Protein AF-A0A6L8CBT9-F1 (afdb_monomer)

Mean predicted aligned error: 10.68 Å

Radius of gyration: 19.94 Å; Cα contacts (8 Å, |Δi|>4): 105; chains: 1; bounding box: 57×40×62 Å

Foldseek 3Di:
DDPPPPPPVPVLVVLLVQLVVLLPVVVLCQCADDQGDVVNLVVSLVSLVVVLVSLVPDLDADPVSLVSLQVLLVSLVVSLVVLVVRLVRLVPDDPPPPCSVVSNVSSVSSSVSSNSSNVSSCCNNDPVSVVVSVVVVVVVVVVVVPD

Secondary structure (DSSP, 8-state):
----------HHHHHHHHHHHHT-HHHHGGGSSSS--HHHHHHHHHHHHHHHHHHTT-----HHHHHHHHHHHHHHHHHHHHHHHHHHHHHHS-TT-TTHHHHHHHHHHHHHHHHHHHHHHHHHT-HHHHHHHHHHHHHHHHHHS--

Nearest PDB structures (foldseek):
  1yo7-assembly2_B  TM=3.933E-01  e=1.963E+00  Escherichia coli
  1ow6-assembly3_C-3  TM=4.090E-01  e=2.168E+00  Homo sapiens

Structure (mmCIF, N/CA/C/O backbone):
data_AF-A0A6L8CBT9-F1
#
_entry.id   AF-A0A6L8CBT9-F1
#
loop_
_atom_site.group_PDB
_atom_site.id
_atom_site.type_symbol
_atom_site.label_atom_id
_atom_site.label_alt_id
_atom_site.label_comp_id
_atom_site.label_asym_id
_atom_site.label_entity_id
_atom_site.label_seq_id
_atom_site.pdbx_PDB_ins_code
_atom_site.Cartn_x
_atom_site.Cartn_y
_atom_site.Cartn_z
_atom_site.occupancy
_atom_site.B_iso_or_equiv
_atom_site.auth_seq_id
_atom_site.auth_comp_id
_atom_site.auth_asym_id
_atom_site.auth_atom_id
_atom_site.pdbx_PDB_model_num
ATOM 1 N N . MET A 1 1 ? -3.955 -30.648 38.105 1.00 35.03 1 MET A N 1
ATOM 2 C CA . MET A 1 1 ? -4.670 -29.500 37.514 1.00 35.03 1 MET A CA 1
ATOM 3 C C . MET A 1 1 ? -3.834 -29.014 36.345 1.00 35.03 1 MET A C 1
ATOM 5 O O . MET A 1 1 ? -2.845 -28.332 36.565 1.00 35.03 1 MET A O 1
ATOM 9 N N . ALA A 1 2 ? -4.134 -29.481 35.132 1.00 30.80 2 ALA A N 1
ATOM 10 C CA . ALA A 1 2 ? -3.503 -28.945 33.933 1.00 30.80 2 ALA A CA 1
ATOM 11 C C . ALA A 1 2 ? -4.215 -27.629 33.613 1.00 30.80 2 ALA A C 1
ATOM 13 O O . ALA A 1 2 ? -5.415 -27.634 33.343 1.00 30.80 2 ALA A O 1
ATOM 14 N N . HIS A 1 3 ? -3.497 -26.514 33.733 1.00 36.81 3 HIS A N 1
ATOM 15 C CA . HIS A 1 3 ? -3.943 -25.235 33.201 1.00 36.81 3 HIS A CA 1
ATOM 16 C C . HIS A 1 3 ? -4.039 -25.385 31.684 1.00 36.81 3 HIS A C 1
ATOM 18 O O . HIS A 1 3 ? -3.036 -25.314 30.980 1.00 36.81 3 HIS A O 1
ATOM 24 N N . VAL A 1 4 ? -5.246 -25.640 31.186 1.00 32.12 4 VAL A N 1
ATOM 25 C CA . VAL A 1 4 ? -5.568 -25.407 29.785 1.00 32.12 4 VAL A CA 1
ATOM 26 C C . VAL A 1 4 ? -5.604 -23.892 29.638 1.00 32.12 4 VAL A C 1
ATOM 28 O O . VAL A 1 4 ? -6.579 -23.245 30.013 1.00 32.12 4 VAL A O 1
ATOM 31 N N . GLN A 1 5 ? -4.499 -23.313 29.169 1.00 29.55 5 GLN A N 1
ATOM 32 C CA . GLN A 1 5 ? -4.565 -22.045 28.458 1.00 29.55 5 GLN A CA 1
ATOM 33 C C . GLN A 1 5 ? -5.402 -22.327 27.211 1.00 29.55 5 GLN A C 1
ATOM 35 O O . GLN A 1 5 ? -4.898 -22.840 26.218 1.00 29.55 5 GLN A O 1
ATOM 40 N N . THR A 1 6 ? -6.708 -22.086 27.292 1.00 39.34 6 THR A N 1
ATOM 41 C CA . THR A 1 6 ? -7.546 -21.919 26.108 1.00 39.34 6 THR A CA 1
ATOM 42 C C . THR A 1 6 ? -6.999 -20.702 25.379 1.00 39.34 6 THR A C 1
ATOM 44 O O . THR A 1 6 ? -7.327 -19.569 25.724 1.00 39.34 6 THR A O 1
ATOM 47 N N . HIS A 1 7 ? -6.089 -20.941 24.435 1.00 42.41 7 HIS A N 1
ATOM 48 C CA . HIS A 1 7 ? -5.752 -19.967 23.415 1.00 42.41 7 HIS A CA 1
ATOM 49 C C . HIS A 1 7 ? -7.047 -19.765 22.634 1.00 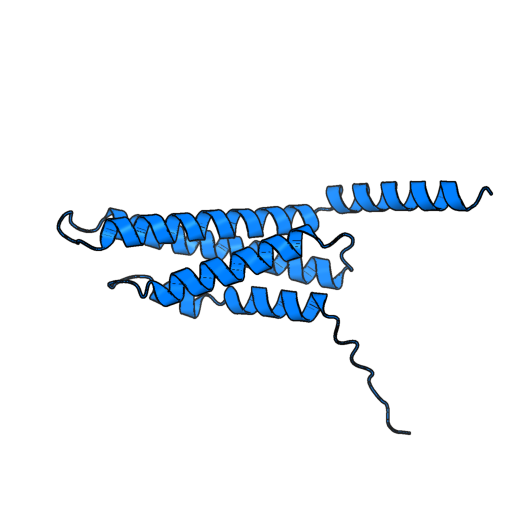42.41 7 HIS A C 1
ATOM 51 O O . HIS A 1 7 ? -7.544 -20.682 21.981 1.00 42.41 7 HIS A O 1
ATOM 57 N N . ILE A 1 8 ? -7.686 -18.619 22.837 1.00 35.88 8 ILE A N 1
ATOM 58 C CA . ILE A 1 8 ? -8.698 -18.158 21.903 1.00 35.88 8 ILE A CA 1
ATOM 59 C C . ILE A 1 8 ? -7.875 -17.767 20.679 1.00 35.88 8 ILE A C 1
ATOM 61 O O . ILE A 1 8 ? -7.252 -16.708 20.682 1.00 35.88 8 ILE A O 1
ATOM 65 N N . ASP A 1 9 ? -7.781 -18.673 19.702 1.00 50.00 9 ASP A N 1
ATOM 66 C CA . ASP A 1 9 ? -7.309 -18.343 18.360 1.00 50.00 9 ASP A CA 1
ATOM 67 C C . ASP A 1 9 ? -8.342 -17.378 17.787 1.00 50.00 9 ASP A C 1
ATOM 69 O O . ASP A 1 9 ? -9.337 -17.792 17.195 1.00 50.00 9 ASP A O 1
ATOM 73 N N . ASP A 1 10 ? -8.170 -16.090 18.070 1.00 57.59 10 ASP A N 1
ATOM 74 C CA . ASP A 1 10 ? -8.972 -15.042 17.470 1.00 57.59 10 ASP A CA 1
ATOM 75 C C . ASP A 1 10 ? -8.667 -15.072 15.959 1.00 57.59 10 ASP A C 1
ATOM 77 O O . ASP A 1 10 ? -7.528 -14.797 15.541 1.00 57.59 10 ASP A O 1
ATOM 81 N N . PRO A 1 11 ? -9.638 -15.488 15.121 1.00 59.12 11 PRO A N 1
ATOM 82 C CA . PRO A 1 11 ? -9.409 -15.586 13.694 1.00 59.12 11 PRO A CA 1
ATOM 83 C C . PRO A 1 11 ? -9.064 -14.211 13.120 1.00 59.12 11 PRO A C 1
ATOM 85 O O . PRO A 1 11 ? -8.244 -14.149 12.210 1.00 59.12 11 PRO A O 1
ATOM 88 N N . GLU A 1 12 ? -9.569 -13.114 13.689 1.00 60.00 12 GLU A N 1
ATOM 89 C CA . GLU A 1 12 ? -9.220 -11.763 13.254 1.00 60.00 12 GLU A CA 1
ATOM 90 C C . GLU A 1 12 ? -7.738 -11.471 13.512 1.00 60.00 12 GLU A C 1
ATOM 92 O O . GLU A 1 12 ? -7.027 -11.024 12.609 1.00 60.00 12 GLU A O 1
ATOM 97 N N . LEU A 1 13 ? -7.231 -11.826 14.698 1.00 55.78 13 LEU A N 1
ATOM 98 C CA . LEU A 1 13 ? -5.821 -11.649 15.063 1.00 55.78 13 LEU A CA 1
ATOM 99 C C . LEU A 1 13 ? -4.886 -12.478 14.165 1.00 55.78 13 LEU A C 1
ATOM 101 O O . LEU A 1 13 ? -3.858 -11.985 13.701 1.00 55.78 13 LEU A O 1
ATOM 105 N N . THR A 1 14 ? -5.269 -13.717 13.848 1.00 61.69 14 THR A N 1
ATOM 106 C CA . THR A 1 14 ? -4.513 -14.600 12.936 1.00 61.69 14 THR A CA 1
ATOM 107 C C . THR A 1 14 ? -4.402 -14.012 11.521 1.00 61.69 14 THR A C 1
ATOM 109 O O . THR A 1 14 ? -3.358 -14.110 10.866 1.00 61.69 14 THR A O 1
ATOM 112 N N . HIS A 1 15 ? -5.458 -13.350 11.045 1.00 63.59 15 HIS A N 1
ATOM 113 C CA . HIS A 1 15 ? -5.469 -12.710 9.728 1.00 63.59 15 HIS A CA 1
ATOM 114 C C . HIS A 1 15 ? -4.653 -11.414 9.732 1.00 63.59 15 HIS A C 1
ATOM 116 O O . HIS A 1 15 ? -3.877 -11.176 8.805 1.00 63.59 15 HIS A O 1
ATOM 122 N N . PHE A 1 16 ? -4.714 -10.633 10.812 1.00 61.84 16 PHE A N 1
ATOM 123 C CA . PHE A 1 16 ? -3.831 -9.486 11.008 1.00 61.84 16 PHE A CA 1
ATOM 124 C C . PHE A 1 16 ? -2.346 -9.864 11.004 1.00 61.84 16 PHE A C 1
ATOM 126 O O . PHE A 1 16 ? -1.532 -9.176 10.383 1.00 61.84 16 PHE A O 1
ATOM 133 N N . HIS A 1 17 ? -1.985 -10.973 11.652 1.00 64.12 17 HIS A N 1
ATOM 134 C CA . HIS A 1 17 ? -0.624 -11.505 11.602 1.00 64.12 17 HIS A CA 1
ATOM 135 C C . HIS A 1 17 ? -0.212 -11.893 10.180 1.00 64.12 17 HIS A C 1
ATOM 137 O O . HIS A 1 17 ? 0.918 -11.622 9.778 1.00 64.12 17 HIS A O 1
ATOM 143 N N . SER A 1 18 ? -1.141 -12.441 9.396 1.00 62.69 18 SER A N 1
ATOM 144 C CA . SER A 1 18 ? -0.894 -12.775 7.993 1.00 62.69 18 SER A CA 1
ATOM 145 C C . SER A 1 18 ? -0.606 -11.520 7.158 1.00 62.69 18 SER A C 1
ATOM 147 O O . SER A 1 18 ? 0.402 -11.494 6.460 1.00 62.69 18 SER A O 1
ATOM 149 N N . ILE A 1 19 ? -1.397 -10.443 7.298 1.00 63.84 19 ILE A N 1
ATOM 150 C CA . ILE A 1 19 ? -1.139 -9.146 6.630 1.00 63.84 19 ILE A CA 1
ATOM 151 C C . ILE A 1 19 ? 0.203 -8.550 7.089 1.00 63.84 19 ILE A C 1
ATOM 153 O O . ILE A 1 19 ? 0.976 -8.057 6.274 1.00 63.84 19 ILE A O 1
ATOM 157 N N . SER A 1 20 ? 0.523 -8.633 8.385 1.00 62.47 20 SER A N 1
ATOM 158 C CA . SER A 1 20 ? 1.793 -8.122 8.923 1.00 62.47 20 SER A CA 1
ATOM 159 C C . SER A 1 20 ? 3.015 -8.856 8.367 1.00 62.47 20 SER A C 1
ATOM 161 O O . SER A 1 20 ? 4.055 -8.215 8.205 1.00 62.47 20 SER A O 1
ATOM 163 N N . ASN A 1 21 ? 2.900 -10.160 8.101 1.00 62.97 21 ASN A N 1
ATOM 164 C CA . ASN A 1 21 ? 3.955 -10.951 7.465 1.00 62.97 21 ASN A CA 1
ATOM 165 C C . ASN A 1 21 ? 4.092 -10.615 5.974 1.00 62.97 21 ASN A C 1
ATOM 167 O O . ASN A 1 21 ? 5.199 -10.612 5.453 1.00 62.97 21 ASN A O 1
ATOM 171 N N . PHE A 1 22 ? 2.993 -10.272 5.292 1.00 61.91 22 PHE A N 1
ATOM 172 C CA . PHE A 1 22 ? 3.066 -9.763 3.918 1.00 61.91 22 PHE A CA 1
ATOM 173 C C . PHE A 1 22 ? 3.790 -8.414 3.824 1.00 61.91 22 PHE A C 1
ATOM 175 O O . PHE A 1 22 ? 4.327 -8.100 2.776 1.00 61.91 22 PHE A O 1
ATOM 182 N N . LEU A 1 23 ? 3.847 -7.622 4.896 1.00 63.16 23 LEU A N 1
ATOM 183 C CA . LEU A 1 23 ? 4.559 -6.338 4.926 1.00 63.16 23 LEU A CA 1
ATOM 184 C C . LEU A 1 23 ? 6.012 -6.455 5.421 1.00 63.16 23 LEU A C 1
ATOM 186 O O . LEU A 1 23 ? 6.584 -5.461 5.866 1.00 63.16 23 LEU A O 1
ATOM 190 N N . GLU A 1 24 ? 6.618 -7.646 5.419 1.00 65.31 24 GLU A N 1
ATOM 191 C CA . GLU A 1 24 ? 8.043 -7.769 5.745 1.00 65.31 24 GLU A CA 1
ATOM 192 C C . GLU A 1 24 ? 8.912 -7.180 4.622 1.00 65.31 24 GLU A C 1
ATOM 194 O O . GLU A 1 24 ? 8.919 -7.642 3.481 1.00 65.31 24 GLU A O 1
ATOM 199 N N . PHE A 1 25 ? 9.630 -6.109 4.970 1.00 60.88 25 PHE A N 1
ATOM 200 C CA . PHE A 1 25 ? 10.364 -5.236 4.050 1.00 60.88 25 PHE A CA 1
ATOM 201 C C . PHE A 1 25 ? 11.493 -5.923 3.277 1.00 60.88 25 PHE A C 1
ATOM 203 O O . PHE A 1 25 ? 11.810 -5.494 2.169 1.00 60.88 2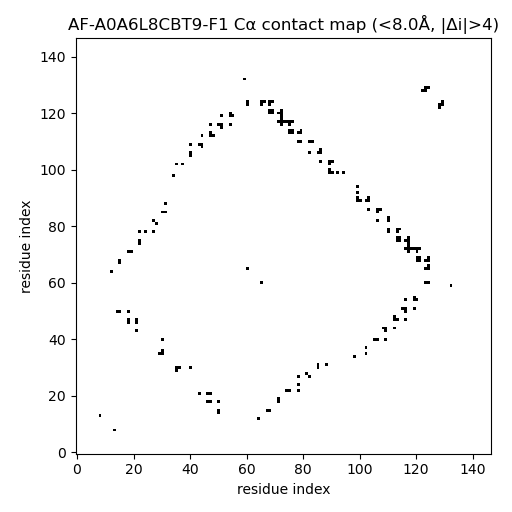5 PHE A O 1
ATOM 210 N N . GLU A 1 26 ? 12.064 -7.004 3.819 1.00 65.50 26 GLU A N 1
ATOM 211 C CA . GLU A 1 26 ? 13.171 -7.735 3.187 1.00 65.50 26 GLU A CA 1
ATOM 212 C C . GLU A 1 26 ? 12.782 -8.317 1.817 1.00 65.50 26 GLU A C 1
ATOM 214 O O . GLU A 1 26 ? 13.620 -8.384 0.921 1.00 65.50 26 GLU A O 1
ATOM 219 N N . GLU A 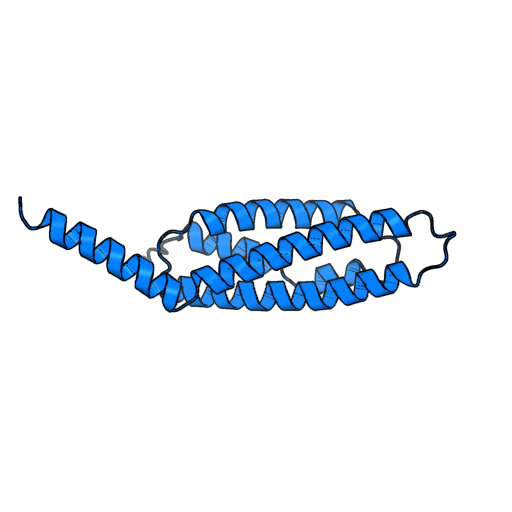1 27 ? 11.512 -8.684 1.614 1.00 66.88 27 GLU A N 1
ATOM 220 C CA . GLU A 1 27 ? 11.028 -9.191 0.324 1.00 66.88 27 GLU A CA 1
ATOM 221 C C . GLU A 1 27 ? 10.721 -8.054 -0.670 1.00 66.88 27 GLU A C 1
ATOM 223 O O . GLU A 1 27 ? 10.934 -8.219 -1.871 1.00 66.88 27 GLU A O 1
ATOM 228 N N . ILE A 1 28 ? 10.298 -6.874 -0.196 1.00 68.81 28 ILE A N 1
ATOM 229 C CA . ILE A 1 28 ? 9.952 -5.722 -1.052 1.00 68.81 28 ILE A CA 1
ATOM 230 C C . ILE A 1 28 ? 11.198 -5.141 -1.730 1.00 68.81 28 ILE A C 1
ATOM 232 O O . ILE A 1 28 ? 11.153 -4.780 -2.906 1.00 68.81 28 ILE A O 1
ATOM 236 N N . GLU A 1 29 ? 12.335 -5.099 -1.031 1.00 69.94 29 GLU A N 1
ATOM 237 C CA . GLU A 1 29 ? 13.594 -4.611 -1.608 1.00 69.94 29 GLU A CA 1
ATOM 238 C C . GLU A 1 29 ? 14.073 -5.448 -2.803 1.00 69.94 29 GLU A C 1
ATOM 240 O O . GLU A 1 29 ? 14.755 -4.933 -3.693 1.00 69.94 29 GLU A O 1
ATOM 245 N N . THR A 1 30 ? 13.672 -6.723 -2.870 1.00 74.88 30 THR A N 1
ATOM 246 C CA . THR A 1 30 ? 14.030 -7.626 -3.975 1.00 74.88 30 THR A CA 1
ATOM 247 C C . THR A 1 30 ? 13.372 -7.254 -5.301 1.00 74.88 30 THR A C 1
ATOM 249 O O . THR A 1 30 ? 13.824 -7.702 -6.355 1.00 74.88 30 THR A O 1
ATOM 252 N N . PHE A 1 31 ? 12.346 -6.397 -5.281 1.00 71.12 31 PHE A N 1
ATOM 253 C CA . PHE A 1 31 ? 11.762 -5.847 -6.501 1.00 71.12 31 PHE A CA 1
ATOM 254 C C . PHE A 1 31 ? 12.734 -4.906 -7.220 1.00 71.12 31 PHE A C 1
ATOM 256 O O . PHE A 1 31 ? 12.630 -4.703 -8.430 1.00 71.12 31 PHE A O 1
ATOM 263 N N . PHE A 1 32 ? 13.707 -4.338 -6.511 1.00 72.50 32 PHE A N 1
ATOM 264 C CA . PHE A 1 32 ? 14.573 -3.304 -7.051 1.00 72.50 32 PHE A CA 1
ATOM 265 C C . PHE A 1 32 ? 15.849 -3.887 -7.685 1.00 72.50 32 PHE A C 1
ATOM 267 O O . PHE A 1 32 ? 16.304 -4.985 -7.372 1.00 72.50 32 PHE A O 1
ATOM 274 N N . TYR A 1 33 ? 16.461 -3.114 -8.587 1.00 67.69 33 TYR A N 1
ATOM 275 C CA . TYR A 1 33 ? 17.804 -3.364 -9.142 1.00 67.69 33 TYR A CA 1
ATOM 276 C C . TYR A 1 33 ? 17.959 -4.520 -10.150 1.00 67.69 33 TYR A C 1
ATOM 278 O O . TYR A 1 33 ? 19.074 -4.775 -10.610 1.00 67.69 33 TYR A O 1
ATOM 286 N N . SER A 1 34 ? 16.872 -5.178 -10.563 1.00 75.50 34 SER A N 1
ATOM 287 C CA . SER A 1 34 ? 16.867 -6.154 -11.666 1.00 75.50 34 SER A CA 1
ATOM 288 C C . SER A 1 34 ? 15.482 -6.272 -12.325 1.00 75.50 34 SER A C 1
ATOM 290 O O . SER A 1 34 ? 14.565 -5.537 -11.958 1.00 75.50 34 SER A O 1
ATOM 292 N N . GLU A 1 35 ? 15.333 -7.136 -13.338 1.00 83.19 35 GLU A N 1
ATOM 293 C CA . GLU A 1 35 ? 14.006 -7.465 -13.880 1.00 83.19 35 GLU A CA 1
ATOM 294 C C . GLU A 1 35 ? 13.156 -8.116 -12.770 1.00 83.19 35 GLU A C 1
ATOM 296 O O . GLU A 1 35 ? 13.581 -9.134 -12.219 1.00 83.19 35 GLU A O 1
ATOM 301 N N . PRO A 1 36 ? 11.983 -7.555 -12.426 1.00 82.00 36 PRO A N 1
ATOM 302 C CA . PRO A 1 36 ? 11.229 -8.010 -11.264 1.00 82.00 36 PRO A CA 1
ATOM 303 C C . PRO A 1 36 ? 10.523 -9.348 -11.500 1.00 82.00 36 PRO A C 1
ATOM 305 O O . PRO A 1 36 ? 9.994 -9.619 -12.585 1.00 82.00 36 PRO A O 1
ATOM 308 N N . ASP A 1 37 ? 10.415 -10.157 -10.442 1.00 84.81 37 ASP A N 1
ATOM 309 C CA . ASP A 1 37 ? 9.536 -11.326 -10.443 1.00 84.81 37 ASP A CA 1
ATOM 310 C C . ASP A 1 37 ? 8.070 -10.886 -10.313 1.00 84.81 37 ASP A C 1
ATOM 312 O O . ASP A 1 37 ? 7.530 -10.690 -9.222 1.00 84.81 37 ASP A O 1
ATOM 316 N N . TYR A 1 38 ? 7.398 -10.764 -11.457 1.00 83.00 38 TYR A N 1
ATOM 317 C CA . TYR A 1 38 ? 5.983 -10.398 -11.516 1.00 83.00 38 TYR A CA 1
ATOM 318 C C . TYR A 1 38 ? 5.068 -11.346 -10.735 1.00 83.00 38 TYR A C 1
ATOM 320 O O . TYR A 1 38 ? 4.015 -10.911 -10.284 1.00 83.00 38 TYR A O 1
ATOM 328 N N . ARG A 1 39 ? 5.440 -12.622 -10.555 1.00 81.94 39 ARG A N 1
ATOM 329 C CA . ARG A 1 39 ? 4.616 -13.561 -9.776 1.00 81.94 39 ARG A CA 1
ATOM 330 C C . ARG A 1 39 ? 4.642 -13.213 -8.297 1.00 81.94 39 ARG A C 1
ATOM 332 O O . ARG A 1 39 ? 3.635 -13.395 -7.619 1.00 81.94 39 ARG A O 1
ATOM 339 N N . LEU A 1 40 ? 5.781 -12.727 -7.810 1.00 80.69 40 LEU A N 1
ATOM 340 C CA . LEU A 1 40 ? 5.913 -12.269 -6.436 1.00 80.69 40 LEU A CA 1
ATOM 341 C C . LEU A 1 40 ? 5.100 -10.987 -6.225 1.00 80.69 40 LEU A C 1
ATOM 343 O O . LEU A 1 40 ? 4.302 -10.937 -5.295 1.00 80.69 40 LEU A O 1
ATOM 347 N N . ILE A 1 41 ? 5.199 -10.017 -7.141 1.00 81.56 41 ILE A N 1
ATOM 348 C CA . ILE A 1 41 ? 4.397 -8.781 -7.081 1.00 81.56 41 ILE A CA 1
ATOM 349 C C . ILE A 1 41 ? 2.891 -9.090 -7.126 1.00 81.56 41 ILE A C 1
ATOM 351 O O . ILE A 1 41 ? 2.133 -8.585 -6.301 1.00 81.56 41 ILE A O 1
ATOM 355 N N . ASP A 1 42 ? 2.451 -9.964 -8.037 1.00 82.50 42 ASP A N 1
ATOM 356 C CA . ASP A 1 42 ? 1.040 -10.353 -8.145 1.00 82.50 42 ASP A CA 1
ATOM 357 C C . ASP A 1 42 ? 0.541 -11.054 -6.866 1.00 82.50 42 ASP A C 1
ATOM 359 O O . ASP A 1 42 ? -0.538 -10.732 -6.370 1.00 82.50 42 ASP A O 1
ATOM 363 N N . LYS A 1 43 ? 1.346 -11.946 -6.267 1.00 81.69 43 LYS A N 1
ATOM 364 C CA . LYS A 1 43 ? 1.025 -12.593 -4.980 1.00 81.69 43 LYS A CA 1
ATOM 365 C C . LYS A 1 43 ? 0.844 -11.568 -3.853 1.00 81.69 43 LYS A C 1
ATOM 367 O O . LYS A 1 43 ? -0.040 -11.739 -3.014 1.00 81.69 43 LYS A O 1
ATOM 372 N N . TYR A 1 44 ? 1.672 -10.525 -3.829 1.00 78.50 44 TYR A N 1
ATOM 373 C CA . TYR A 1 44 ? 1.577 -9.430 -2.862 1.00 78.50 44 TYR A CA 1
ATOM 374 C C . TYR A 1 44 ? 0.298 -8.613 -3.052 1.00 78.50 44 TYR A C 1
ATOM 376 O O . TYR A 1 44 ? -0.440 -8.398 -2.092 1.00 78.50 44 TYR A O 1
ATOM 384 N N . ILE A 1 45 ? -0.002 -8.225 -4.294 1.00 80.88 45 ILE A N 1
ATOM 385 C CA . ILE A 1 45 ? -1.238 -7.519 -4.654 1.00 80.88 45 ILE A CA 1
ATOM 386 C C . ILE A 1 45 ? -2.469 -8.325 -4.217 1.00 80.88 45 ILE A C 1
ATOM 388 O O . ILE A 1 45 ? -3.379 -7.779 -3.592 1.00 80.88 45 ILE A O 1
ATOM 392 N N . ASP A 1 46 ? -2.499 -9.625 -4.511 1.00 80.94 46 ASP A N 1
ATOM 393 C CA . ASP A 1 46 ? -3.625 -10.489 -4.155 1.00 80.94 46 ASP A CA 1
ATOM 394 C C . ASP A 1 46 ? -3.768 -10.646 -2.633 1.00 80.94 46 ASP A C 1
ATOM 396 O O . ASP A 1 46 ? -4.879 -10.555 -2.103 1.00 80.94 46 ASP A O 1
ATOM 400 N N . GLY A 1 47 ? -2.654 -10.813 -1.911 1.00 75.88 47 GLY A N 1
ATOM 401 C CA . GLY A 1 47 ? -2.643 -10.870 -0.447 1.00 75.88 47 GLY A CA 1
ATOM 402 C C . GLY A 1 47 ? -3.159 -9.583 0.201 1.00 75.88 47 GLY A C 1
ATOM 403 O O . GLY A 1 47 ? -3.992 -9.636 1.109 1.00 75.88 47 GLY A O 1
ATOM 404 N N . LEU A 1 48 ? -2.732 -8.422 -0.304 1.00 77.75 48 LEU A N 1
ATOM 405 C CA . LEU A 1 48 ? -3.172 -7.116 0.188 1.00 77.75 48 LEU A CA 1
ATOM 406 C C . LEU A 1 48 ? -4.648 -6.856 -0.106 1.00 77.75 48 LEU A C 1
ATOM 408 O O . LEU A 1 48 ? -5.350 -6.388 0.782 1.00 77.75 48 LEU A O 1
ATOM 412 N N . LYS A 1 49 ? -5.163 -7.220 -1.287 1.00 75.56 49 LYS A N 1
ATOM 413 C CA . LYS A 1 49 ? -6.600 -7.099 -1.606 1.00 75.56 49 LYS A CA 1
ATOM 414 C C . LYS A 1 49 ? -7.478 -7.881 -0.633 1.00 75.56 49 LYS A C 1
ATOM 416 O O . LYS A 1 49 ? -8.507 -7.373 -0.188 1.00 75.56 49 LYS A O 1
ATOM 421 N N . ILE A 1 50 ? -7.068 -9.103 -0.287 1.00 71.12 50 ILE A N 1
ATOM 422 C CA . ILE A 1 50 ? -7.754 -9.912 0.730 1.00 71.12 50 ILE A CA 1
ATOM 423 C C . ILE A 1 50 ? -7.680 -9.205 2.092 1.00 71.12 50 ILE A C 1
ATOM 425 O O . ILE A 1 50 ? -8.689 -9.118 2.791 1.00 71.12 50 ILE A O 1
ATOM 429 N N . GLY A 1 51 ? -6.516 -8.648 2.438 1.00 69.69 51 GLY A N 1
ATOM 430 C CA . GLY A 1 51 ? -6.317 -7.869 3.660 1.00 69.69 51 GLY A CA 1
ATOM 431 C C . GLY A 1 51 ? -7.201 -6.621 3.755 1.00 69.69 51 GLY A C 1
ATOM 432 O O . GLY A 1 51 ? -7.854 -6.425 4.776 1.00 69.69 51 GLY A O 1
ATOM 433 N N . VAL A 1 52 ? -7.289 -5.815 2.692 1.00 69.31 52 VAL A N 1
ATOM 434 C CA . VAL A 1 52 ? -8.157 -4.624 2.594 1.00 69.31 52 VAL A CA 1
ATOM 435 C C . VAL A 1 52 ? -9.622 -5.000 2.779 1.00 69.31 52 VAL A C 1
ATOM 437 O O . VAL A 1 52 ? -10.322 -4.395 3.592 1.00 69.31 52 VAL A O 1
ATOM 440 N N . ALA A 1 53 ? -10.086 -6.020 2.052 1.00 68.56 53 ALA A N 1
ATOM 441 C CA . ALA A 1 53 ? -11.462 -6.490 2.157 1.00 68.56 53 ALA A CA 1
ATOM 442 C C . ALA A 1 53 ? -11.792 -6.928 3.589 1.00 68.56 53 ALA A C 1
ATOM 444 O O . ALA A 1 53 ? -12.883 -6.650 4.080 1.00 68.56 53 ALA A O 1
ATOM 445 N N . PHE A 1 54 ? -10.838 -7.562 4.274 1.00 68.69 54 PHE A N 1
ATOM 446 C CA . PHE A 1 54 ? -10.991 -7.959 5.666 1.00 68.69 54 PHE A CA 1
ATOM 447 C C . PHE A 1 54 ? -11.034 -6.753 6.613 1.00 68.69 54 PHE A C 1
ATOM 449 O O . PHE A 1 54 ? -11.973 -6.641 7.399 1.00 68.69 54 PHE A O 1
ATOM 456 N N . LEU A 1 55 ? -10.088 -5.814 6.498 1.00 68.12 55 LEU A N 1
ATOM 457 C CA . LEU A 1 55 ? -10.054 -4.583 7.297 1.00 68.12 55 LEU A CA 1
ATOM 458 C C . LEU A 1 55 ? -11.371 -3.800 7.208 1.00 68.12 55 LEU A C 1
ATOM 460 O O . LEU A 1 55 ? -11.883 -3.349 8.229 1.00 68.12 55 LEU A O 1
ATOM 464 N N . GLY A 1 56 ? -11.964 -3.717 6.013 1.00 64.00 56 GLY A N 1
ATOM 465 C CA . GLY A 1 56 ? -13.256 -3.061 5.794 1.00 64.00 56 GLY A CA 1
ATOM 466 C C . GLY A 1 56 ? -14.457 -3.743 6.469 1.00 64.00 56 GLY A C 1
ATOM 467 O O . GLY A 1 56 ? -15.529 -3.147 6.547 1.00 64.00 56 GLY A O 1
ATOM 468 N N . THR A 1 57 ? -14.309 -4.977 6.965 1.00 65.94 57 THR A N 1
ATOM 469 C CA . THR A 1 57 ? -15.382 -5.713 7.665 1.00 65.94 57 THR A CA 1
ATOM 470 C C . THR A 1 57 ? -15.316 -5.614 9.187 1.00 65.94 57 THR A C 1
ATOM 472 O O . THR A 1 57 ? -16.281 -5.991 9.858 1.00 65.94 57 THR A O 1
ATOM 475 N N . ILE A 1 58 ? -14.226 -5.084 9.746 1.00 63.91 58 ILE A N 1
ATOM 476 C CA . ILE A 1 58 ? -14.016 -5.044 11.194 1.00 63.91 58 ILE A CA 1
ATOM 477 C C . ILE A 1 58 ? -14.805 -3.880 11.793 1.00 63.91 58 ILE A C 1
ATOM 479 O O . ILE A 1 58 ? -14.542 -2.715 11.508 1.00 63.91 58 ILE A O 1
ATOM 483 N N . LYS A 1 59 ? -15.789 -4.201 12.639 1.00 54.25 59 LYS A N 1
ATOM 484 C CA . LYS A 1 59 ? -16.716 -3.210 13.209 1.00 54.25 59 LYS A CA 1
ATOM 485 C C . LYS A 1 59 ? -16.304 -2.670 14.577 1.00 54.25 59 LYS A C 1
ATOM 487 O O . LYS A 1 59 ? -16.757 -1.595 14.937 1.00 54.25 59 LYS A O 1
ATOM 492 N N . VAL A 1 60 ? -15.477 -3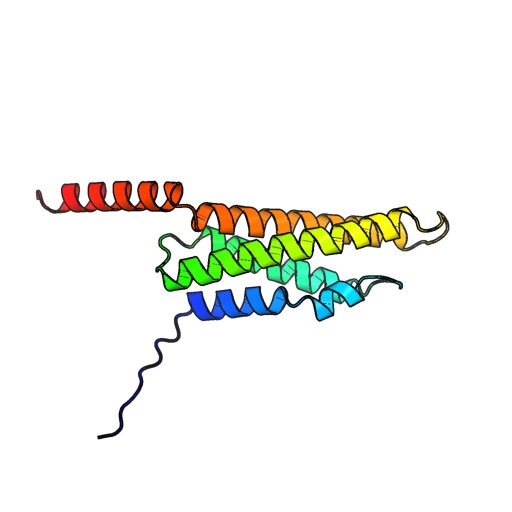.377 15.351 1.00 55.06 60 VAL A N 1
ATOM 493 C CA . VAL A 1 60 ? -15.022 -2.918 16.675 1.00 55.06 60 VAL A CA 1
ATOM 494 C C . VAL A 1 60 ? -13.634 -3.485 16.953 1.00 55.06 60 VAL A C 1
ATOM 496 O O . VAL A 1 60 ? -13.455 -4.698 16.989 1.00 55.06 60 VAL A O 1
ATOM 499 N N . LEU A 1 61 ? -12.648 -2.618 17.174 1.00 63.50 61 LEU A N 1
ATOM 500 C CA . LEU A 1 61 ? -11.300 -3.041 17.543 1.00 63.50 61 LEU A CA 1
ATOM 501 C C . LEU A 1 61 ? -11.152 -3.014 19.066 1.00 63.50 61 LEU A C 1
ATOM 503 O O . LEU A 1 61 ? -11.317 -1.965 19.692 1.00 63.50 61 LEU A O 1
ATOM 507 N N . SER A 1 62 ? -10.778 -4.149 19.660 1.00 69.69 62 SER A N 1
ATOM 508 C CA . SER A 1 62 ? -10.205 -4.162 21.010 1.00 69.69 62 SER A CA 1
ATOM 509 C C . SER A 1 62 ? -8.954 -3.269 21.054 1.00 69.69 62 SER A C 1
ATOM 511 O O . SER A 1 62 ? -8.333 -2.997 20.023 1.00 69.69 62 SER A O 1
ATOM 513 N N . ASP A 1 63 ? -8.520 -2.828 22.236 1.00 68.88 63 ASP A N 1
ATOM 514 C CA . ASP A 1 63 ? -7.296 -2.015 22.357 1.00 68.88 63 ASP A CA 1
ATOM 515 C C . ASP A 1 63 ? -6.042 -2.733 21.834 1.00 68.88 63 ASP A C 1
ATOM 517 O O . ASP A 1 63 ? -5.075 -2.094 21.409 1.00 68.88 63 ASP A O 1
ATOM 521 N N . GLU A 1 64 ? -6.054 -4.064 21.842 1.00 69.50 64 GLU A N 1
ATOM 522 C CA . GLU A 1 64 ? -5.009 -4.895 21.256 1.00 69.50 64 GLU A CA 1
ATOM 523 C C . GLU A 1 64 ? -5.087 -4.890 19.724 1.00 69.50 64 GLU A C 1
ATOM 525 O O . GLU A 1 64 ? -4.085 -4.594 19.067 1.00 69.50 64 GLU A O 1
ATOM 530 N N . ASN A 1 65 ? -6.284 -5.052 19.153 1.00 70.56 65 ASN A N 1
ATOM 531 C CA . ASN A 1 65 ? -6.498 -4.984 17.705 1.00 70.56 65 ASN A CA 1
ATOM 532 C C . ASN A 1 65 ? -6.172 -3.578 17.172 1.00 70.56 65 ASN A C 1
ATOM 534 O O . ASN A 1 65 ? -5.498 -3.450 16.154 1.00 70.56 65 ASN A O 1
ATOM 538 N N . ARG A 1 66 ? -6.518 -2.509 17.906 1.00 73.25 66 ARG A N 1
ATOM 539 C CA . ARG A 1 66 ? -6.127 -1.127 17.568 1.00 73.25 66 ARG A CA 1
ATOM 540 C C . ARG A 1 66 ? -4.612 -0.961 17.486 1.00 73.25 66 ARG A C 1
ATOM 542 O O . ARG A 1 66 ? -4.118 -0.294 16.580 1.00 73.25 66 ARG A O 1
ATOM 549 N N . LYS A 1 67 ? -3.847 -1.556 18.409 1.00 74.75 67 LYS A N 1
ATOM 550 C CA . LYS A 1 67 ? -2.373 -1.502 18.368 1.00 74.75 67 LYS A CA 1
ATOM 551 C C . LYS A 1 67 ? -1.819 -2.224 17.145 1.00 74.75 67 LYS A C 1
ATOM 553 O O . LYS A 1 67 ? -0.867 -1.732 16.544 1.00 74.75 67 LYS A O 1
ATOM 558 N N . VAL A 1 68 ? -2.393 -3.369 16.785 1.00 74.62 68 VAL A N 1
ATOM 559 C CA . VAL A 1 68 ? -1.983 -4.135 15.600 1.00 74.62 68 VAL A CA 1
ATOM 560 C C . VAL A 1 68 ? -2.307 -3.363 14.319 1.00 74.62 68 VAL A C 1
ATOM 562 O O . VAL A 1 68 ? -1.420 -3.173 13.493 1.00 74.62 68 VAL A O 1
ATOM 565 N N . VAL A 1 69 ? -3.513 -2.806 14.210 1.00 74.38 69 VAL A N 1
ATOM 566 C CA . VAL A 1 69 ? -3.942 -1.960 13.086 1.00 74.38 69 VAL A CA 1
ATOM 567 C C . VAL A 1 69 ? -3.054 -0.718 12.936 1.00 74.38 69 VAL A C 1
ATOM 569 O O . VAL A 1 69 ? -2.605 -0.422 11.835 1.00 74.38 69 VAL A O 1
ATOM 572 N N . LYS A 1 70 ? -2.700 -0.026 14.031 1.00 77.44 70 LYS A N 1
ATOM 573 C CA . LYS A 1 70 ? -1.756 1.112 13.981 1.00 77.44 70 LYS A CA 1
ATOM 574 C C . LYS A 1 70 ? -0.376 0.705 13.465 1.00 77.44 70 LYS A C 1
ATOM 576 O O . LYS A 1 70 ? 0.231 1.442 12.692 1.00 77.44 70 LYS A O 1
ATOM 581 N N . LYS A 1 71 ? 0.130 -0.459 13.887 1.00 80.25 71 LYS A N 1
ATOM 582 C CA . LYS A 1 71 ? 1.410 -0.991 13.391 1.00 80.25 71 LYS A CA 1
ATOM 583 C C . LYS A 1 71 ? 1.336 -1.341 11.906 1.00 80.25 71 LYS A C 1
ATOM 585 O O . LYS A 1 71 ? 2.294 -1.084 11.189 1.00 80.25 71 LYS A O 1
ATOM 590 N N . LEU A 1 72 ? 0.216 -1.900 11.456 1.00 78.00 72 LEU A N 1
ATOM 591 C CA . LEU A 1 72 ? -0.020 -2.200 10.045 1.00 78.00 72 LEU A CA 1
ATOM 592 C C . LEU A 1 72 ? -0.089 -0.933 9.196 1.00 78.00 72 LEU A C 1
ATOM 594 O O . LEU A 1 72 ? 0.566 -0.892 8.163 1.00 78.00 72 LEU A O 1
ATOM 598 N N . ALA A 1 73 ? -0.778 0.113 9.667 1.00 80.56 73 ALA A N 1
ATOM 599 C CA . ALA A 1 73 ? -0.792 1.414 8.999 1.00 80.56 73 ALA A CA 1
ATOM 600 C C . ALA A 1 73 ? 0.631 1.956 8.810 1.00 80.56 73 ALA A C 1
ATOM 602 O O . ALA A 1 73 ? 1.030 2.295 7.701 1.00 80.56 73 ALA A O 1
ATOM 603 N N . ALA A 1 74 ? 1.422 1.979 9.889 1.00 82.12 74 ALA A N 1
ATOM 604 C CA . ALA A 1 74 ? 2.800 2.461 9.843 1.00 82.12 74 ALA A CA 1
ATOM 605 C C . ALA A 1 74 ? 3.660 1.659 8.853 1.00 82.12 74 ALA A C 1
ATOM 607 O O . ALA A 1 74 ? 4.373 2.253 8.048 1.00 82.12 74 ALA A O 1
ATOM 608 N N . LYS A 1 75 ? 3.546 0.324 8.871 1.00 82.19 75 LYS A N 1
ATOM 609 C CA . LYS A 1 75 ? 4.268 -0.540 7.933 1.00 82.19 75 LYS A CA 1
ATOM 610 C C . LYS A 1 75 ? 3.842 -0.324 6.480 1.00 82.19 75 LYS A C 1
ATOM 612 O O . LYS A 1 75 ? 4.693 -0.327 5.600 1.00 82.19 75 LYS A O 1
ATOM 617 N N . ALA A 1 76 ? 2.547 -0.144 6.226 1.00 82.56 76 ALA A N 1
ATOM 618 C CA . ALA A 1 76 ? 2.037 0.101 4.882 1.00 82.56 76 ALA A CA 1
ATOM 619 C C . ALA A 1 76 ? 2.605 1.409 4.310 1.00 82.56 76 ALA A C 1
ATOM 621 O O . ALA A 1 76 ? 3.129 1.407 3.201 1.00 82.56 76 ALA A O 1
ATOM 622 N N . PHE A 1 77 ? 2.618 2.492 5.095 1.00 84.44 77 PHE A N 1
ATOM 623 C CA . PHE A 1 77 ? 3.216 3.764 4.671 1.00 84.44 77 PHE A CA 1
ATOM 624 C C . PHE A 1 77 ? 4.737 3.689 4.480 1.00 84.44 77 PHE A C 1
ATOM 626 O O . PHE A 1 77 ? 5.274 4.291 3.552 1.00 84.44 77 PHE A O 1
ATOM 633 N N . GLU A 1 78 ? 5.447 2.934 5.319 1.00 85.62 78 GLU A N 1
ATOM 634 C CA . GLU A 1 78 ? 6.878 2.678 5.122 1.00 85.62 78 GLU A CA 1
ATOM 635 C C . GLU A 1 78 ? 7.133 1.892 3.821 1.00 85.62 78 GLU A C 1
ATOM 637 O O . GLU A 1 78 ? 8.059 2.211 3.075 1.00 85.62 78 GLU A O 1
ATOM 642 N N . ALA A 1 79 ? 6.266 0.928 3.490 1.00 84.06 79 ALA A N 1
ATOM 643 C CA . ALA A 1 79 ? 6.355 0.160 2.251 1.00 84.06 79 ALA A CA 1
ATOM 644 C C . ALA A 1 79 ? 6.073 1.037 1.022 1.00 84.06 79 ALA A C 1
ATOM 646 O O . ALA A 1 79 ? 6.788 0.927 0.027 1.00 84.06 79 ALA A O 1
ATOM 647 N N . VAL A 1 80 ? 5.101 1.954 1.106 1.00 86.69 80 VAL A N 1
ATOM 648 C CA . VAL A 1 80 ? 4.845 2.972 0.070 1.00 86.69 80 VAL A CA 1
ATOM 649 C C . VAL A 1 80 ? 6.102 3.802 -0.186 1.00 86.69 80 VAL A C 1
ATOM 651 O O . VAL A 1 80 ? 6.566 3.863 -1.322 1.00 86.69 80 VAL A O 1
ATOM 654 N N . ALA A 1 81 ? 6.723 4.355 0.861 1.00 86.75 81 ALA A N 1
ATOM 655 C CA . ALA A 1 81 ? 7.922 5.183 0.719 1.00 86.75 81 ALA A CA 1
ATOM 656 C C . ALA A 1 81 ? 9.111 4.433 0.080 1.00 86.75 81 ALA A C 1
ATOM 658 O O . ALA A 1 81 ? 9.938 5.031 -0.615 1.00 86.75 81 ALA A O 1
ATOM 659 N N . LEU A 1 82 ? 9.221 3.119 0.300 1.00 85.00 82 LEU A N 1
ATOM 660 C CA . LEU A 1 82 ? 10.215 2.270 -0.364 1.00 85.00 82 LEU A CA 1
ATOM 661 C C . LEU A 1 82 ? 9.852 2.002 -1.831 1.00 85.00 82 LEU A C 1
ATOM 663 O O . LEU A 1 82 ? 10.702 2.112 -2.714 1.00 85.00 82 LEU A O 1
ATOM 667 N N . LEU A 1 83 ? 8.589 1.697 -2.122 1.00 85.94 83 LEU A N 1
ATOM 668 C CA . LEU A 1 83 ? 8.121 1.446 -3.485 1.00 85.94 83 LEU A CA 1
ATOM 669 C C . LEU A 1 83 ? 8.178 2.695 -4.367 1.00 85.94 83 LEU A C 1
ATOM 671 O O . LEU A 1 83 ? 8.504 2.581 -5.547 1.00 85.94 83 LEU A O 1
ATOM 675 N N . GLU A 1 84 ? 7.969 3.889 -3.812 1.00 88.12 84 GLU A N 1
ATOM 676 C CA . GLU A 1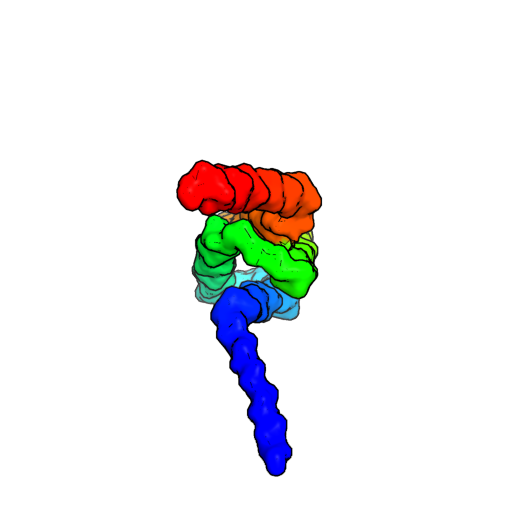 84 ? 8.185 5.157 -4.515 1.00 88.12 84 GLU A CA 1
ATOM 677 C C . GLU A 1 84 ? 9.641 5.322 -4.976 1.00 88.12 84 GLU A C 1
ATOM 679 O O . GLU A 1 84 ? 9.903 5.818 -6.078 1.00 88.12 84 GLU A O 1
ATOM 684 N N . GLN A 1 85 ? 10.614 4.864 -4.179 1.00 86.75 85 GLN A N 1
ATOM 685 C CA . GLN A 1 85 ? 12.019 4.829 -4.601 1.00 86.75 85 GLN A CA 1
ATOM 686 C C . GLN A 1 85 ? 12.213 3.857 -5.773 1.00 86.75 85 GLN A C 1
ATOM 688 O O . GLN A 1 85 ? 12.903 4.193 -6.739 1.00 86.75 85 GLN A O 1
ATOM 693 N N . GLY A 1 86 ? 11.542 2.703 -5.743 1.00 85.75 86 GLY A N 1
ATOM 694 C CA . GLY A 1 86 ? 11.495 1.749 -6.853 1.00 85.75 86 GLY A CA 1
ATOM 695 C C . GLY A 1 86 ? 10.881 2.312 -8.135 1.00 85.75 86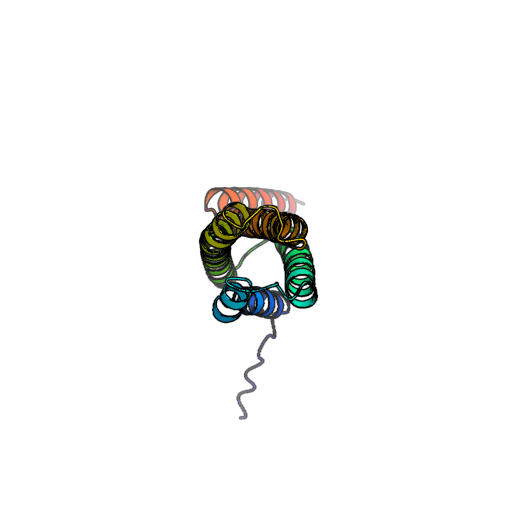 GLY A C 1
ATOM 696 O O . GLY A 1 86 ? 11.453 2.168 -9.217 1.00 85.75 86 GLY A O 1
ATOM 697 N N . LEU A 1 87 ? 9.754 3.018 -8.024 1.00 88.38 87 LEU A N 1
ATOM 698 C CA . LEU A 1 87 ? 9.104 3.702 -9.145 1.00 88.38 87 LEU A CA 1
ATOM 699 C C . LEU A 1 87 ? 10.035 4.744 -9.769 1.00 88.38 87 LEU A C 1
ATOM 701 O O . LEU A 1 87 ? 10.176 4.802 -10.992 1.00 88.38 87 LEU A O 1
ATOM 705 N N . ASN A 1 88 ? 10.720 5.537 -8.942 1.00 88.56 88 ASN A N 1
ATOM 706 C CA . ASN A 1 88 ? 11.708 6.506 -9.412 1.00 88.56 88 ASN A CA 1
ATOM 707 C C . ASN A 1 88 ? 12.902 5.829 -10.099 1.00 88.56 88 ASN A C 1
ATOM 709 O O . ASN A 1 88 ? 13.354 6.300 -11.146 1.00 88.56 88 ASN A O 1
ATOM 713 N N . TYR A 1 89 ? 13.376 4.699 -9.568 1.00 87.88 89 TYR A N 1
ATOM 714 C CA . TYR A 1 89 ? 14.402 3.889 -10.219 1.00 87.88 89 TYR A CA 1
ATOM 715 C C . TYR A 1 89 ? 13.949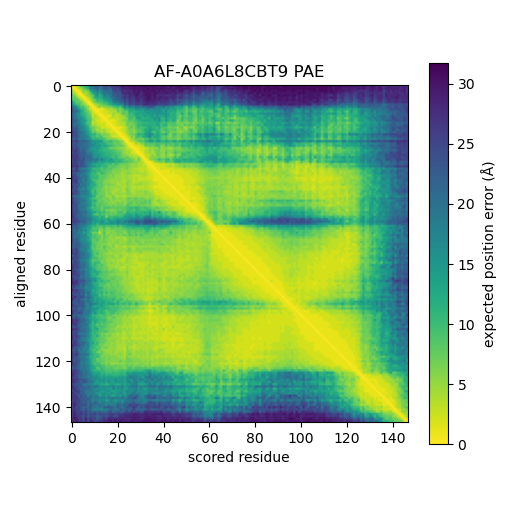 3.426 -11.610 1.00 87.88 89 TYR A C 1
ATOM 717 O O . TYR A 1 89 ? 14.654 3.678 -12.588 1.00 87.88 89 TYR A O 1
ATOM 725 N N . TYR A 1 90 ? 12.759 2.839 -11.747 1.00 86.06 90 TYR A N 1
ATOM 726 C CA . TYR A 1 90 ? 12.260 2.384 -13.049 1.00 86.06 90 TYR A CA 1
ATOM 727 C C . TYR A 1 90 ? 12.017 3.525 -14.040 1.00 8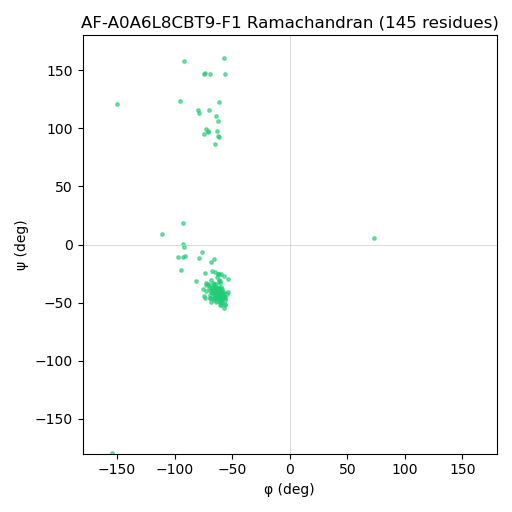6.06 90 TYR A C 1
ATOM 729 O O . TYR A 1 90 ? 12.331 3.373 -15.221 1.00 86.06 90 TYR A O 1
ATOM 737 N N . LYS A 1 91 ? 11.545 4.690 -13.574 1.00 87.06 91 LYS A N 1
ATOM 738 C CA . LYS A 1 91 ? 11.452 5.908 -14.401 1.00 87.06 91 LYS A CA 1
ATOM 739 C C . LYS A 1 91 ? 12.818 6.354 -14.925 1.00 87.06 91 LYS A C 1
ATOM 741 O O . LYS A 1 91 ? 12.897 6.891 -16.026 1.00 87.06 91 LYS A O 1
ATOM 746 N N . SER A 1 92 ? 13.885 6.129 -14.156 1.00 89.31 92 SER A N 1
ATOM 747 C CA . SER A 1 92 ? 15.255 6.481 -14.548 1.00 89.31 92 SER A CA 1
ATOM 748 C C . SER A 1 92 ? 15.901 5.494 -15.530 1.00 89.31 92 SER A C 1
ATOM 750 O O . SER A 1 92 ? 16.952 5.799 -16.099 1.00 89.31 92 SER A O 1
ATOM 752 N N . LEU A 1 93 ? 15.293 4.320 -15.751 1.00 88.50 93 LEU A N 1
ATOM 753 C CA . LEU A 1 93 ? 15.841 3.316 -16.656 1.00 88.50 93 LEU A CA 1
ATOM 754 C C . LEU A 1 93 ? 15.774 3.766 -18.125 1.00 88.50 93 LEU A C 1
ATOM 756 O O . LEU A 1 93 ? 14.810 4.414 -18.546 1.00 88.50 93 LEU A O 1
ATOM 760 N N . PRO A 1 94 ? 16.761 3.370 -18.950 1.00 92.44 94 PRO A N 1
ATOM 761 C CA . PRO A 1 94 ? 16.750 3.677 -20.374 1.00 92.44 94 PRO A CA 1
ATOM 762 C C . PRO A 1 94 ? 15.483 3.190 -21.095 1.00 92.44 94 PRO A C 1
ATOM 764 O O . PRO A 1 94 ? 14.973 2.108 -20.817 1.00 92.44 94 PRO A O 1
ATOM 767 N N . GLU A 1 95 ? 15.035 3.934 -22.112 1.00 89.25 95 GLU A N 1
ATOM 768 C CA . GLU A 1 95 ? 13.838 3.609 -22.917 1.00 89.25 95 GLU A CA 1
ATOM 769 C C . GLU A 1 95 ? 13.826 2.197 -23.521 1.00 89.25 95 GLU A C 1
ATOM 771 O O . GLU A 1 95 ? 12.766 1.604 -23.691 1.00 89.25 95 GLU A O 1
ATOM 776 N N . HIS A 1 96 ? 14.995 1.632 -23.825 1.00 88.50 96 HIS A N 1
ATOM 777 C CA . HIS A 1 96 ? 15.109 0.307 -24.438 1.00 88.50 96 HIS A CA 1
ATOM 778 C C . HIS A 1 96 ? 14.869 -0.858 -23.464 1.00 88.50 96 HIS A C 1
ATOM 780 O O . HIS A 1 96 ? 14.842 -2.011 -23.898 1.00 88.50 96 HIS A O 1
ATOM 786 N N . VAL A 1 97 ? 14.720 -0.594 -22.164 1.00 89.00 97 VAL A N 1
ATOM 787 C CA . VAL A 1 97 ? 14.392 -1.626 -21.178 1.00 89.00 97 VAL A CA 1
ATOM 788 C C . VAL A 1 97 ? 12.926 -2.025 -21.355 1.00 89.00 97 VAL A C 1
ATOM 790 O O . VAL A 1 97 ? 12.015 -1.347 -20.887 1.00 89.00 97 VAL A O 1
ATOM 793 N N . SER A 1 98 ? 12.692 -3.141 -22.044 1.00 89.19 98 SER A N 1
ATOM 794 C CA . SER A 1 98 ? 11.358 -3.583 -22.477 1.00 89.19 98 SER A CA 1
ATOM 795 C C . SER A 1 98 ? 10.381 -3.869 -21.335 1.00 89.19 98 SER A C 1
ATOM 797 O O . SER A 1 98 ? 9.170 -3.776 -21.523 1.00 89.19 98 SER A O 1
ATOM 799 N N . TRP A 1 99 ? 10.889 -4.210 -20.152 1.00 89.50 99 TRP A N 1
ATOM 800 C CA . TRP A 1 99 ? 10.079 -4.524 -18.980 1.00 89.50 99 TRP A CA 1
ATOM 801 C C . TRP A 1 99 ? 9.775 -3.305 -18.096 1.00 89.50 99 TRP A C 1
ATOM 803 O O . TRP A 1 99 ? 8.918 -3.413 -17.220 1.00 89.50 99 TRP A O 1
ATOM 813 N N . LYS A 1 100 ? 10.410 -2.140 -18.324 1.00 90.44 100 LYS A N 1
ATOM 814 C CA . LYS A 1 100 ? 10.333 -0.989 -17.401 1.00 90.44 100 LYS A CA 1
ATOM 815 C C . LYS A 1 100 ? 8.906 -0.489 -17.178 1.00 90.44 100 LYS A C 1
ATOM 817 O O . LYS A 1 100 ? 8.540 -0.196 -16.048 1.00 90.44 100 LYS A O 1
ATOM 822 N N . GLN A 1 101 ? 8.100 -0.422 -18.242 1.00 89.19 101 GLN A N 1
ATOM 823 C CA . GLN A 1 101 ? 6.739 0.109 -18.160 1.00 89.19 101 GLN A CA 1
ATOM 824 C C . GLN A 1 101 ? 5.844 -0.843 -17.372 1.00 89.19 101 GLN A C 1
ATOM 826 O O . GLN A 1 101 ? 5.165 -0.428 -16.448 1.00 89.19 101 GLN A O 1
ATOM 831 N N . LYS A 1 102 ? 5.916 -2.145 -17.672 1.00 90.06 102 LYS A N 1
ATOM 832 C CA . LYS A 1 102 ? 5.136 -3.155 -16.953 1.00 90.06 102 LYS A CA 1
ATOM 833 C C . LYS A 1 102 ? 5.522 -3.224 -15.472 1.00 90.06 102 LYS A C 1
ATOM 835 O O . LYS A 1 102 ? 4.650 -3.389 -14.627 1.00 90.06 102 LYS A O 1
ATOM 840 N N . ALA A 1 103 ? 6.817 -3.124 -15.167 1.00 87.62 103 ALA A N 1
ATOM 841 C CA . ALA A 1 103 ? 7.308 -3.048 -13.795 1.00 87.62 103 ALA A CA 1
ATOM 842 C C . ALA A 1 103 ? 6.774 -1.799 -13.081 1.00 87.62 103 ALA A C 1
ATOM 844 O O . ALA A 1 103 ? 6.262 -1.911 -11.973 1.00 87.62 103 ALA A O 1
ATOM 845 N N . HIS A 1 104 ? 6.824 -0.638 -13.739 1.00 90.06 104 HIS A N 1
ATOM 846 C CA . HIS A 1 104 ? 6.258 0.604 -13.221 1.00 90.06 104 HIS A CA 1
ATOM 847 C C . HIS A 1 104 ? 4.762 0.468 -12.909 1.00 90.06 104 HIS A C 1
ATOM 849 O O . HIS A 1 104 ? 4.373 0.702 -11.772 1.00 90.06 104 HIS A O 1
ATOM 855 N N . ASP A 1 105 ? 3.948 0.034 -13.877 1.00 89.62 105 ASP A N 1
ATOM 856 C CA . ASP A 1 105 ? 2.491 -0.091 -13.718 1.00 89.62 105 ASP A CA 1
ATOM 857 C C . ASP A 1 105 ? 2.134 -1.018 -12.539 1.00 89.62 105 ASP A C 1
ATOM 859 O O . ASP A 1 105 ? 1.258 -0.722 -11.733 1.00 89.62 105 ASP A O 1
ATOM 863 N N . LYS A 1 106 ? 2.861 -2.132 -12.387 1.00 88.12 106 LYS A N 1
ATOM 864 C CA . LYS A 1 106 ? 2.638 -3.094 -11.298 1.00 88.12 106 LYS A CA 1
ATOM 865 C C . LYS A 1 106 ? 3.049 -2.569 -9.923 1.00 88.12 106 LYS A C 1
ATOM 867 O O . LYS A 1 106 ? 2.391 -2.894 -8.938 1.00 88.12 106 LYS A O 1
ATOM 872 N N . LEU A 1 107 ? 4.135 -1.802 -9.838 1.00 87.25 107 LEU A N 1
ATOM 873 C CA . LEU A 1 107 ? 4.523 -1.157 -8.583 1.00 87.25 107 LEU A CA 1
ATOM 874 C C . LEU A 1 107 ? 3.565 -0.022 -8.221 1.00 87.25 107 LEU A C 1
ATOM 876 O O . LEU A 1 107 ? 3.302 0.174 -7.042 1.00 87.25 107 LEU A O 1
ATOM 880 N N . GLU A 1 108 ? 3.026 0.689 -9.209 1.00 90.44 108 GLU A N 1
ATOM 881 C CA . GLU A 1 108 ? 2.013 1.725 -9.001 1.00 90.44 108 GLU A CA 1
ATOM 882 C C . GLU A 1 108 ? 0.714 1.118 -8.448 1.00 90.44 108 GLU A C 1
ATOM 884 O O . GLU A 1 108 ? 0.220 1.589 -7.426 1.00 90.44 108 GLU A O 1
ATOM 889 N N . ASP A 1 109 ? 0.239 0.002 -9.017 1.00 89.12 109 ASP A N 1
ATOM 890 C CA . ASP A 1 109 ? -0.887 -0.772 -8.465 1.00 89.12 109 ASP A CA 1
ATOM 891 C C . ASP A 1 109 ? -0.645 -1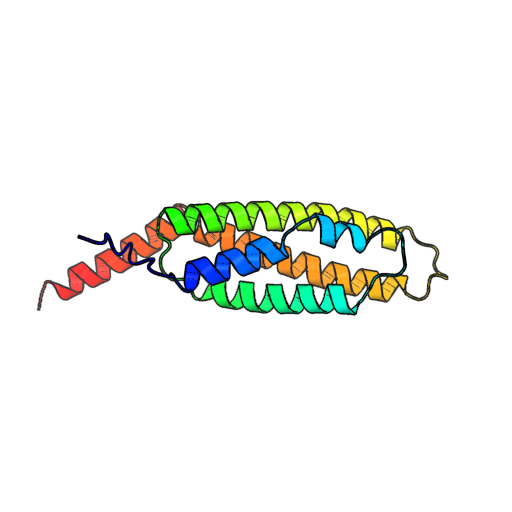.173 -6.995 1.00 89.12 109 ASP A C 1
ATOM 893 O O . ASP A 1 109 ? -1.550 -1.110 -6.160 1.00 89.12 109 ASP A O 1
ATOM 897 N N . LEU A 1 110 ? 0.579 -1.612 -6.676 1.00 86.31 110 LEU A N 1
ATOM 898 C CA . LEU A 1 110 ? 0.958 -2.037 -5.328 1.00 86.31 110 LEU A CA 1
ATOM 899 C C . LEU A 1 110 ? 1.013 -0.860 -4.342 1.00 86.31 110 LEU A C 1
ATOM 901 O O . LEU A 1 110 ? 0.576 -1.014 -3.203 1.00 86.31 110 LEU A O 1
ATOM 905 N N . VAL A 1 111 ? 1.523 0.298 -4.773 1.00 88.75 111 VAL A N 1
ATOM 906 C CA . VAL A 1 111 ? 1.544 1.532 -3.973 1.00 88.75 111 VAL A CA 1
ATOM 907 C C . VAL A 1 111 ? 0.127 1.954 -3.609 1.00 88.75 111 VAL A C 1
ATOM 909 O O . VAL A 1 111 ? -0.155 2.091 -2.424 1.00 88.75 111 VAL A O 1
ATOM 912 N N . ILE A 1 112 ? -0.772 2.054 -4.592 1.00 88.56 112 ILE A N 1
ATOM 913 C CA . ILE A 1 112 ? -2.169 2.460 -4.369 1.00 88.56 112 ILE A CA 1
ATOM 914 C C . ILE A 1 112 ? -2.843 1.538 -3.343 1.00 88.56 112 ILE A C 1
ATOM 916 O O . ILE A 1 112 ? -3.483 1.995 -2.401 1.00 88.56 112 ILE A O 1
ATOM 920 N N . LEU A 1 113 ? -2.648 0.221 -3.470 1.00 86.06 113 LEU A N 1
ATOM 921 C CA . LEU A 1 113 ? -3.207 -0.745 -2.521 1.00 86.06 113 LEU A CA 1
ATOM 922 C C . LEU A 1 113 ? -2.652 -0.587 -1.102 1.00 86.06 113 LEU A C 1
ATOM 924 O O . LEU A 1 113 ? -3.380 -0.794 -0.134 1.00 86.06 113 LEU A O 1
ATOM 928 N N . LEU A 1 114 ? -1.367 -0.268 -0.957 1.00 85.00 114 LEU A N 1
ATOM 929 C CA . LEU A 1 114 ? -0.758 -0.045 0.354 1.00 85.00 114 LEU A CA 1
ATOM 930 C C . LEU A 1 114 ? -1.200 1.280 0.978 1.00 85.00 114 LEU A C 1
ATOM 932 O O . LEU A 1 114 ? -1.383 1.327 2.194 1.00 85.00 114 LEU A O 1
ATOM 936 N N . GLU A 1 115 ? -1.411 2.320 0.172 1.00 87.56 115 GLU A N 1
ATOM 937 C CA . GLU A 1 115 ? -2.027 3.572 0.616 1.00 87.56 115 GLU A CA 1
ATOM 938 C C . GLU A 1 115 ? -3.442 3.313 1.143 1.00 87.56 115 GLU A C 1
ATOM 940 O O . GLU A 1 115 ? -3.722 3.656 2.292 1.00 87.56 115 GLU A O 1
ATOM 945 N N . ASP A 1 116 ? -4.276 2.584 0.392 1.00 84.75 116 ASP A N 1
ATOM 946 C CA . ASP A 1 116 ? -5.624 2.188 0.823 1.00 84.75 116 ASP A CA 1
ATOM 947 C C . ASP A 1 116 ? -5.594 1.418 2.159 1.00 84.75 116 ASP A C 1
ATOM 949 O O . ASP A 1 116 ? -6.366 1.705 3.080 1.00 84.75 116 ASP A O 1
ATOM 953 N N . VAL A 1 117 ? -4.680 0.445 2.310 1.00 81.25 117 VAL A N 1
ATOM 954 C CA . VAL A 1 117 ? -4.485 -0.286 3.579 1.00 81.25 117 VAL A CA 1
ATOM 955 C C . VAL A 1 117 ? -4.105 0.671 4.707 1.00 81.25 117 VAL A C 1
ATOM 957 O O . VAL A 1 117 ? -4.669 0.584 5.803 1.00 81.25 117 VAL A O 1
ATOM 960 N N . GLY A 1 118 ? -3.135 1.553 4.458 1.00 81.06 118 GLY A N 1
ATOM 961 C CA . GLY A 1 118 ? -2.635 2.524 5.424 1.00 81.06 118 GLY A CA 1
ATOM 962 C C . GLY A 1 118 ? -3.737 3.459 5.911 1.00 81.06 118 GLY A C 1
ATOM 963 O O . GLY A 1 118 ? -3.911 3.626 7.121 1.00 81.06 118 GLY A O 1
ATOM 964 N N . GLU A 1 119 ? -4.528 3.999 4.986 1.00 84.81 119 GLU A N 1
ATOM 965 C CA . GLU A 1 119 ? -5.654 4.889 5.261 1.00 84.81 119 GLU A CA 1
ATOM 966 C C . GLU A 1 119 ? -6.765 4.190 6.044 1.00 84.81 119 GLU A C 1
ATOM 968 O O . GLU A 1 119 ? -7.177 4.691 7.093 1.00 84.81 119 GLU A O 1
ATOM 973 N N . ILE A 1 120 ? -7.211 3.006 5.607 1.00 79.50 120 ILE A N 1
ATOM 974 C CA . ILE A 1 120 ? -8.257 2.240 6.304 1.00 79.50 120 ILE A CA 1
ATOM 975 C C . ILE A 1 120 ? -7.809 1.899 7.725 1.00 79.50 120 ILE A C 1
ATOM 977 O O . ILE A 1 120 ? -8.587 2.039 8.675 1.00 79.50 120 ILE A O 1
ATOM 981 N N . CYS A 1 121 ? -6.553 1.486 7.902 1.00 78.69 121 CYS A N 1
ATOM 982 C CA . CYS A 1 121 ? -6.007 1.204 9.223 1.00 78.69 121 CYS A CA 1
ATOM 983 C C . CYS A 1 121 ? -5.936 2.471 10.090 1.00 78.69 121 CYS A C 1
ATOM 985 O O . CYS A 1 121 ? -6.316 2.434 11.261 1.00 78.69 121 CYS A O 1
ATOM 987 N N . ALA A 1 122 ? -5.480 3.599 9.539 1.00 75.94 122 ALA A N 1
ATOM 988 C CA . ALA A 1 122 ? -5.389 4.867 10.261 1.00 75.94 122 ALA A CA 1
ATOM 989 C C . ALA A 1 122 ? -6.770 5.386 10.694 1.00 75.94 122 ALA A C 1
ATOM 991 O O . ALA A 1 122 ? -6.941 5.768 11.854 1.00 75.94 122 ALA A O 1
ATOM 992 N N . LEU A 1 123 ? -7.763 5.323 9.802 1.00 77.25 123 LEU A N 1
ATOM 993 C CA . LEU A 1 123 ? -9.165 5.650 10.077 1.00 77.25 123 LEU A CA 1
ATOM 994 C C . LEU A 1 123 ? -9.735 4.759 11.181 1.00 77.25 123 LEU A C 1
ATOM 996 O O . LEU A 1 123 ? -10.235 5.269 12.184 1.00 77.25 123 LEU A O 1
ATOM 1000 N N . SER A 1 124 ? -9.584 3.441 11.041 1.00 70.81 124 SER A N 1
ATOM 1001 C CA . SER A 1 124 ? -10.095 2.453 12.004 1.00 70.81 124 SER A CA 1
ATOM 1002 C C . SER A 1 124 ? -9.451 2.594 13.386 1.00 70.81 124 SER A C 1
ATOM 1004 O O . SER A 1 124 ? -10.049 2.263 14.408 1.00 70.81 124 SER A O 1
ATOM 1006 N N . ALA A 1 125 ? -8.220 3.100 13.434 1.00 68.44 125 ALA A N 1
ATOM 1007 C CA . ALA A 1 125 ? -7.481 3.337 14.662 1.00 68.44 125 ALA A CA 1
ATOM 1008 C C . ALA A 1 125 ? -7.656 4.751 15.247 1.00 68.44 125 ALA A C 1
ATOM 1010 O O . ALA A 1 125 ? -7.066 5.041 16.300 1.00 68.44 125 ALA A O 1
ATOM 1011 N N . SER A 1 126 ? -8.411 5.624 14.573 1.00 71.75 126 SER A N 1
ATOM 1012 C CA . SER A 1 126 ? -8.632 7.004 15.001 1.00 71.75 126 SER A CA 1
ATOM 1013 C C . SER A 1 126 ? -9.580 7.083 16.200 1.00 71.75 126 SER A C 1
ATOM 1015 O O . SER A 1 126 ? -10.499 6.272 16.373 1.00 71.75 126 SER A O 1
ATOM 1017 N N . GLU A 1 127 ? -9.343 8.078 17.056 1.00 70.81 127 GLU A N 1
ATOM 1018 C CA . GLU A 1 127 ? -10.226 8.363 18.189 1.00 70.81 127 GLU A CA 1
ATOM 1019 C C . GLU A 1 127 ? -11.605 8.836 17.715 1.00 70.81 127 GLU A C 1
ATOM 1021 O O . GLU A 1 127 ? -12.600 8.458 18.319 1.00 70.81 127 GLU A O 1
ATOM 1026 N N . GLU A 1 128 ? -11.687 9.574 16.604 1.00 70.62 128 GLU A N 1
ATOM 1027 C CA . GLU A 1 128 ? -12.957 10.031 16.020 1.00 70.62 128 GLU A CA 1
ATOM 1028 C C . GLU A 1 128 ? -13.829 8.865 15.544 1.00 70.62 128 GLU A C 1
ATOM 1030 O O . GLU A 1 128 ? -15.010 8.812 15.883 1.00 70.62 128 GLU A O 1
ATOM 1035 N N . PHE A 1 129 ? -13.255 7.883 14.840 1.00 66.25 129 PHE A N 1
ATOM 1036 C CA . PHE A 1 129 ? -13.984 6.676 14.438 1.00 66.25 129 PHE A CA 1
ATOM 1037 C C . PHE A 1 129 ? -14.431 5.852 15.650 1.00 66.25 129 PHE A C 1
ATOM 1039 O O . PHE A 1 129 ? -15.571 5.395 15.718 1.00 66.25 129 PHE A O 1
ATOM 1046 N N . THR A 1 130 ? -13.549 5.724 16.645 1.00 67.12 130 THR A N 1
ATOM 1047 C CA . THR A 1 130 ? -13.859 5.043 17.908 1.00 67.12 130 THR A CA 1
ATOM 1048 C C . THR A 1 130 ? -15.041 5.708 18.618 1.00 67.12 130 THR A C 1
ATOM 1050 O O . THR A 1 130 ? -15.983 5.023 19.006 1.00 67.12 130 THR A O 1
ATOM 1053 N N . GLN A 1 131 ? -15.030 7.039 18.725 1.00 66.88 131 GLN A N 1
ATOM 1054 C CA . GLN A 1 131 ? -16.101 7.815 19.352 1.00 66.88 131 GLN A CA 1
ATOM 1055 C C . GLN A 1 131 ? -17.416 7.722 18.571 1.00 66.88 131 GLN A C 1
ATOM 1057 O O . GLN A 1 131 ? -18.477 7.646 19.189 1.00 66.88 131 GLN A O 1
ATOM 1062 N N . MET A 1 132 ? -17.364 7.688 17.234 1.00 71.12 132 MET A N 1
ATOM 1063 C CA . MET A 1 132 ? -18.549 7.509 16.389 1.00 71.12 132 MET A CA 1
ATOM 1064 C C . MET A 1 132 ? -19.224 6.155 16.644 1.00 71.12 132 MET A C 1
ATOM 1066 O O . MET A 1 132 ? -20.428 6.110 16.889 1.00 71.12 132 MET A O 1
ATOM 1070 N N . ILE A 1 133 ? -18.447 5.066 16.663 1.00 67.19 133 ILE A N 1
ATOM 1071 C CA . ILE A 1 133 ? -18.973 3.716 16.912 1.00 67.19 133 ILE A CA 1
ATOM 1072 C C . ILE A 1 133 ? -19.472 3.562 18.350 1.00 67.19 133 ILE A C 1
ATOM 1074 O O . ILE A 1 133 ? -20.537 2.990 18.572 1.00 67.19 133 ILE A O 1
ATOM 1078 N N . GLU A 1 134 ? -18.742 4.086 19.336 1.00 70.06 134 GLU A N 1
ATOM 1079 C CA . GLU A 1 134 ? -19.166 4.045 20.739 1.00 70.06 134 GLU A CA 1
ATOM 1080 C C . GLU A 1 134 ? -20.470 4.822 20.967 1.00 70.06 134 GLU A C 1
ATOM 1082 O O . GLU A 1 134 ? -21.348 4.349 21.693 1.00 70.06 134 GLU A O 1
ATOM 1087 N N . ALA A 1 135 ? -20.634 5.980 20.319 1.00 75.00 135 ALA A N 1
ATOM 1088 C CA . ALA A 1 135 ? -21.872 6.752 20.372 1.00 75.00 135 ALA A CA 1
ATOM 1089 C C . ALA A 1 135 ? -23.049 5.993 19.739 1.00 75.00 135 ALA A C 1
ATOM 1091 O O . ALA A 1 135 ? -24.142 5.966 20.307 1.00 75.00 135 ALA A O 1
ATOM 1092 N N . GLU A 1 136 ? -22.825 5.338 18.601 1.00 73.25 136 GLU A N 1
ATOM 1093 C CA . GLU A 1 136 ? -23.854 4.577 17.890 1.00 73.25 136 GLU A CA 1
ATOM 1094 C C . GLU A 1 136 ? -24.263 3.303 18.651 1.00 73.25 136 GLU A C 1
ATOM 1096 O O . GLU A 1 136 ? -25.452 3.040 18.835 1.00 73.25 136 GLU A O 1
ATOM 1101 N N . MET A 1 137 ? -23.301 2.557 19.205 1.00 67.19 137 MET A N 1
ATOM 1102 C CA . MET A 1 137 ? -23.575 1.393 20.059 1.00 67.19 137 MET A CA 1
ATOM 1103 C C . MET A 1 137 ? -24.330 1.777 21.334 1.00 67.19 137 MET A C 1
ATOM 1105 O O . MET A 1 137 ? -25.242 1.062 21.750 1.00 67.19 137 MET A O 1
ATOM 1109 N N . LYS A 1 138 ? -23.979 2.912 21.948 1.00 76.06 138 LYS A N 1
ATOM 1110 C CA . LYS A 1 138 ? -24.689 3.427 23.120 1.00 76.06 138 LYS A CA 1
ATOM 1111 C C . LYS A 1 138 ? -26.136 3.791 22.786 1.00 76.06 138 LYS A C 1
ATOM 1113 O O . LYS A 1 138 ? -27.028 3.407 23.533 1.00 76.06 138 LYS A O 1
ATOM 1118 N N . SER A 1 139 ? -26.370 4.437 21.642 1.00 75.19 139 SER A N 1
ATOM 1119 C CA . SER A 1 139 ? -27.724 4.727 21.150 1.00 75.19 139 SER A CA 1
ATOM 1120 C C . SER A 1 139 ? -28.557 3.450 20.994 1.00 75.19 139 SER A C 1
ATOM 1122 O O . SER A 1 139 ? -29.694 3.403 21.448 1.00 75.19 139 SER A O 1
ATOM 1124 N N . LEU A 1 140 ? -27.976 2.385 20.431 1.00 67.06 140 LEU A N 1
ATOM 1125 C CA . LEU A 1 140 ? -28.653 1.092 20.257 1.00 67.06 140 LEU A CA 1
ATOM 1126 C C . LEU A 1 140 ? -28.969 0.385 21.590 1.00 67.06 140 LEU A C 1
ATOM 1128 O O . LEU A 1 140 ? -30.000 -0.279 21.715 1.00 67.06 140 LEU A O 1
ATOM 1132 N N . MET A 1 141 ? -28.095 0.509 22.595 1.00 64.00 141 MET A N 1
ATOM 1133 C CA . MET A 1 141 ? -28.326 -0.056 23.934 1.00 64.00 141 MET A CA 1
ATOM 1134 C C . MET A 1 141 ? -29.388 0.719 24.717 1.00 64.00 141 MET A C 1
ATOM 1136 O O . MET A 1 141 ? -30.221 0.102 25.381 1.00 64.00 141 MET A O 1
ATOM 1140 N N . ASP A 1 142 ? -29.385 2.047 24.609 1.00 75.75 142 ASP A N 1
ATOM 1141 C CA . ASP A 1 142 ? -30.371 2.916 25.255 1.00 75.75 142 ASP A CA 1
ATOM 1142 C C . ASP A 1 142 ? -31.771 2.733 24.632 1.00 75.75 142 ASP A C 1
ATOM 1144 O O . ASP A 1 142 ? -32.775 2.797 25.341 1.00 75.75 142 ASP A O 1
ATOM 1148 N N . GLU A 1 143 ? -31.849 2.403 23.338 1.00 63.28 143 GLU A N 1
ATOM 1149 C CA . GLU A 1 143 ? -33.099 2.033 22.657 1.00 63.28 143 GLU A CA 1
ATOM 1150 C C . GLU A 1 143 ? -33.617 0.632 23.038 1.00 63.28 143 GLU A C 1
ATOM 1152 O O . GLU A 1 143 ? -34.818 0.389 22.972 1.00 63.28 143 GLU A O 1
ATOM 1157 N N . SER A 1 144 ? -32.746 -0.279 23.487 1.00 53.47 144 SER A N 1
ATOM 1158 C CA . SER A 1 144 ? -33.111 -1.667 23.835 1.00 53.47 144 SER A CA 1
ATOM 1159 C C . SER A 1 144 ? -33.458 -1.878 25.318 1.00 53.47 144 SER A C 1
ATOM 1161 O O . SER A 1 144 ? -33.938 -2.945 25.690 1.00 53.47 144 SER A O 1
ATOM 1163 N N . ALA A 1 145 ? -33.201 -0.894 26.186 1.00 54.75 145 ALA A N 1
ATOM 1164 C CA . ALA A 1 145 ? -33.475 -0.963 27.628 1.00 54.75 145 ALA A CA 1
ATOM 1165 C C . ALA A 1 145 ? -34.855 -0.392 28.029 1.00 54.75 145 ALA A C 1
ATOM 1167 O O . ALA A 1 145 ? -35.185 -0.359 29.217 1.00 54.75 145 ALA A O 1
ATOM 1168 N N . GLY A 1 146 ? -35.633 0.090 27.054 1.00 55.44 146 GLY A N 1
ATOM 1169 C CA . GLY A 1 146 ? -36.917 0.771 27.248 1.00 55.44 146 GLY A CA 1
ATOM 1170 C C . GLY A 1 146 ? -38.162 0.010 26.776 1.00 55.44 146 GLY A C 1
ATOM 1171 O O . GLY A 1 146 ? -39.229 0.624 26.770 1.00 55.44 146 GLY A O 1
ATOM 1172 N N . ASP A 1 147 ? -38.041 -1.268 26.401 1.00 47.81 147 ASP A N 1
ATOM 1173 C CA . ASP A 1 147 ? -39.149 -2.154 25.983 1.00 47.81 147 ASP A CA 1
ATOM 1174 C C . ASP A 1 147 ? -39.330 -3.329 26.966 1.00 47.81 147 ASP A C 1
ATOM 1176 O O . ASP A 1 147 ? -38.303 -3.912 27.398 1.00 47.81 147 ASP A O 1
#

Solvent-accessible surface area (backbone atoms only — not comparable to full-atom values): 8402 Å² total; per-residue (Å²): 135,84,83,76,79,76,74,77,80,50,65,67,59,56,49,52,51,52,50,54,60,72,59,46,61,80,64,60,60,65,53,48,99,58,90,56,63,61,68,59,55,49,52,50,47,53,53,48,52,54,44,43,60,50,60,76,66,68,87,77,71,52,79,67,50,34,52,51,34,44,52,46,16,54,46,26,51,53,50,34,62,51,47,53,53,43,45,53,51,43,70,68,49,64,87,82,50,84,58,39,63,63,52,38,56,54,50,50,56,43,36,55,52,27,49,52,41,18,50,54,24,47,50,71,50,29,70,68,50,48,50,53,51,53,52,52,53,49,51,55,49,62,64,63,74,76,117

pLDDT: mean 73.22, std 13.87, range [29.55, 92.44]

Sequence (147 aa):
MAHVQTHIDDPELTHFHSISNFLEFEEIETFFYSEPDYRLIDKYIDGLKIGVAFLGTIKVLSDENRKVVKKLAAKAFEAVALLEQGLNYYKSLPEHVSWKQKAHDKLEDLVILLEDVGEICALSASEEFTQMIEAEMKSLMDESAGD